Protein AF-A0A397FA82-F1 (afdb_monomer)

Structure (mmCIF, N/CA/C/O backbone):
data_AF-A0A397FA82-F1
#
_entry.id   AF-A0A397FA82-F1
#
loop_
_atom_site.group_PDB
_atom_site.id
_atom_site.type_symbol
_atom_site.label_atom_id
_atom_site.label_alt_id
_atom_site.label_comp_id
_atom_site.label_asym_id
_atom_site.label_entity_id
_atom_site.label_seq_id
_atom_site.pdbx_PDB_ins_code
_atom_site.Cartn_x
_atom_site.Cartn_y
_atom_site.Cartn_z
_atom_site.occupancy
_atom_site.B_iso_or_equiv
_atom_site.auth_seq_id
_atom_site.auth_comp_id
_atom_site.auth_asym_id
_atom_site.auth_atom_id
_atom_site.pdbx_PDB_model_num
ATOM 1 N N . ALA A 1 1 ? 16.950 -3.778 -25.639 1.00 61.19 1 ALA A N 1
ATOM 2 C CA . ALA A 1 1 ? 17.427 -3.859 -24.238 1.00 61.19 1 ALA A CA 1
ATOM 3 C C . ALA A 1 1 ? 16.518 -3.113 -23.250 1.00 61.19 1 ALA A C 1
ATOM 5 O O . ALA A 1 1 ? 16.116 -3.709 -22.261 1.00 61.19 1 ALA A O 1
ATOM 6 N N . TYR A 1 2 ? 16.130 -1.860 -23.527 1.00 78.38 2 TYR A N 1
ATOM 7 C CA . TYR A 1 2 ? 15.282 -1.030 -22.649 1.00 78.38 2 TYR A CA 1
ATOM 8 C C . TYR A 1 2 ? 13.967 -1.656 -22.121 1.00 78.38 2 TYR A C 1
ATOM 10 O O . TYR A 1 2 ? 13.703 -1.514 -20.928 1.00 78.38 2 TYR A O 1
ATOM 18 N N . PRO A 1 3 ? 13.151 -2.380 -22.922 1.00 87.75 3 PRO A N 1
ATOM 19 C CA . PRO A 1 3 ? 11.869 -2.895 -22.427 1.00 87.75 3 PRO A 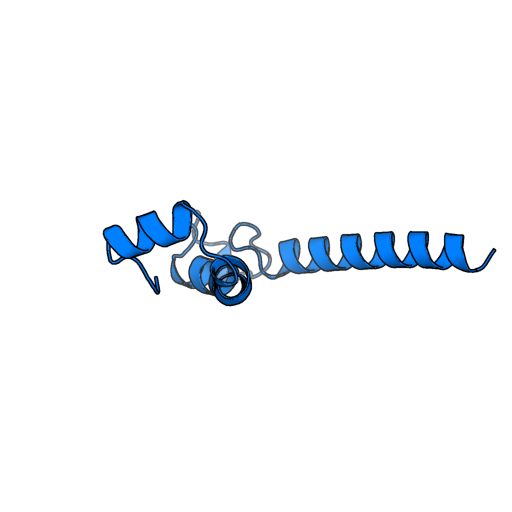CA 1
ATOM 20 C C . PRO A 1 3 ? 12.027 -4.009 -21.382 1.00 87.75 3 PRO A C 1
ATOM 22 O O . PRO A 1 3 ? 11.228 -4.100 -20.458 1.00 87.75 3 PRO A O 1
ATOM 25 N N . ILE A 1 4 ? 13.084 -4.821 -21.474 1.00 89.00 4 ILE A N 1
ATOM 26 C CA . ILE A 1 4 ? 13.341 -5.916 -20.523 1.00 89.00 4 ILE A CA 1
ATOM 27 C C . ILE A 1 4 ? 13.731 -5.346 -19.157 1.00 89.00 4 ILE A C 1
ATOM 29 O O . ILE A 1 4 ? 13.209 -5.773 -18.131 1.00 89.00 4 ILE A O 1
ATOM 33 N N . ILE A 1 5 ? 14.601 -4.334 -19.146 1.00 91.69 5 ILE A N 1
ATOM 34 C CA . ILE A 1 5 ? 15.032 -3.667 -17.912 1.00 91.69 5 ILE A CA 1
ATOM 35 C C . ILE A 1 5 ? 13.843 -2.968 -17.243 1.00 91.69 5 ILE A C 1
ATOM 37 O O . ILE A 1 5 ? 13.697 -3.049 -16.026 1.00 91.69 5 ILE A O 1
ATOM 41 N N . ALA A 1 6 ? 12.957 -2.348 -18.027 1.00 90.69 6 ALA A N 1
ATOM 42 C CA . ALA A 1 6 ? 11.746 -1.722 -17.505 1.00 90.69 6 ALA A CA 1
ATOM 43 C C . ALA A 1 6 ? 10.798 -2.737 -16.842 1.00 90.69 6 ALA A C 1
ATOM 45 O O . ALA A 1 6 ? 10.291 -2.470 -15.755 1.00 90.69 6 ALA A O 1
ATOM 46 N N . VAL A 1 7 ? 10.594 -3.914 -17.445 1.00 91.81 7 VAL A N 1
ATOM 47 C CA . VAL A 1 7 ? 9.744 -4.968 -16.861 1.00 91.81 7 VAL A CA 1
ATOM 48 C C . VAL A 1 7 ? 10.358 -5.530 -15.581 1.00 91.81 7 VAL A C 1
ATOM 50 O O . VAL A 1 7 ? 9.656 -5.675 -14.583 1.00 91.81 7 VAL A O 1
ATOM 53 N N . ILE A 1 8 ? 11.667 -5.795 -15.574 1.00 92.81 8 ILE A N 1
ATOM 54 C CA . ILE A 1 8 ? 12.371 -6.287 -14.382 1.00 92.81 8 ILE A CA 1
ATOM 55 C C . ILE A 1 8 ? 12.312 -5.244 -13.258 1.00 92.81 8 ILE A C 1
ATOM 57 O O . ILE A 1 8 ? 11.947 -5.572 -12.131 1.00 92.81 8 ILE A O 1
ATOM 61 N N . GLY A 1 9 ? 12.609 -3.978 -13.565 1.00 94.75 9 GLY A N 1
ATOM 62 C CA . GLY A 1 9 ? 12.532 -2.880 -12.602 1.00 94.75 9 GLY A CA 1
ATOM 63 C C . GLY A 1 9 ? 11.116 -2.674 -12.064 1.00 94.75 9 GLY A C 1
ATOM 64 O O . GLY A 1 9 ? 10.932 -2.523 -10.858 1.00 94.75 9 GLY A O 1
ATOM 65 N N . GLY A 1 10 ? 10.106 -2.750 -12.934 1.00 92.81 10 GLY A N 1
ATOM 66 C CA . GLY A 1 10 ? 8.698 -2.687 -12.549 1.00 92.81 10 GLY A CA 1
ATOM 67 C C . GLY A 1 10 ? 8.294 -3.835 -11.622 1.00 92.81 10 GLY A C 1
ATOM 68 O O . GLY A 1 10 ? 7.690 -3.596 -10.578 1.00 92.81 10 GLY A O 1
ATOM 69 N N . ALA A 1 11 ? 8.678 -5.073 -11.947 1.00 92.12 11 ALA A N 1
ATOM 70 C CA . ALA A 1 11 ? 8.385 -6.245 -11.124 1.00 92.12 11 ALA A CA 1
ATOM 71 C C . ALA A 1 11 ? 9.047 -6.161 -9.739 1.00 92.12 11 ALA A C 1
ATOM 73 O O . ALA A 1 11 ? 8.391 -6.399 -8.720 1.00 92.12 11 ALA A O 1
ATOM 74 N N . LEU A 1 12 ? 10.324 -5.769 -9.683 1.00 95.25 12 LEU A N 1
ATOM 75 C CA . LEU A 1 12 ? 11.051 -5.576 -8.427 1.00 95.25 12 LEU A CA 1
ATOM 76 C C . LEU A 1 12 ? 10.440 -4.450 -7.589 1.00 95.25 12 LEU A C 1
ATOM 78 O O . LEU A 1 12 ? 10.241 -4.625 -6.385 1.00 95.25 12 LEU A O 1
ATOM 82 N N . GLY A 1 13 ? 10.095 -3.323 -8.215 1.00 93.81 13 GLY A N 1
ATOM 83 C CA . GLY A 1 13 ? 9.468 -2.186 -7.546 1.00 93.81 13 GLY A CA 1
ATOM 84 C C . GLY A 1 13 ? 8.116 -2.547 -6.933 1.00 93.81 13 GLY A C 1
ATOM 85 O O . GLY A 1 13 ? 7.893 -2.301 -5.748 1.00 93.81 13 GLY A O 1
ATOM 86 N N . LEU A 1 14 ? 7.243 -3.201 -7.705 1.00 90.62 14 LEU A N 1
ATOM 87 C CA . LEU A 1 14 ? 5.922 -3.633 -7.238 1.00 90.62 14 LEU A CA 1
ATOM 88 C C . LEU A 1 14 ? 6.027 -4.641 -6.093 1.00 90.62 14 LEU A C 1
ATOM 90 O O . LEU A 1 14 ? 5.351 -4.489 -5.074 1.00 90.62 14 LEU A O 1
ATOM 94 N N . THR A 1 15 ? 6.906 -5.635 -6.234 1.00 92.25 15 THR A N 1
ATOM 95 C CA . THR A 1 15 ? 7.111 -6.659 -5.204 1.00 92.25 15 THR A CA 1
ATOM 96 C C . THR A 1 15 ? 7.622 -6.018 -3.918 1.00 92.25 15 THR A C 1
ATOM 98 O O . THR A 1 15 ? 7.021 -6.194 -2.861 1.00 92.25 15 THR A O 1
ATOM 101 N N . THR A 1 16 ? 8.663 -5.190 -4.008 1.00 91.81 16 THR A N 1
ATOM 102 C CA . THR A 1 16 ? 9.268 -4.526 -2.846 1.00 91.81 16 THR A CA 1
ATOM 103 C C . THR A 1 16 ? 8.272 -3.607 -2.145 1.00 91.81 16 THR A C 1
ATOM 105 O O . THR A 1 16 ? 8.123 -3.674 -0.927 1.00 91.81 16 THR A O 1
ATOM 108 N N . PHE A 1 17 ? 7.529 -2.798 -2.903 1.00 88.75 17 PHE A N 1
ATOM 109 C CA . PHE A 1 17 ? 6.503 -1.920 -2.347 1.00 88.75 17 PHE A CA 1
ATOM 110 C C . PHE A 1 17 ? 5.402 -2.709 -1.629 1.00 88.75 17 PHE A C 1
ATOM 112 O O . PHE A 1 17 ? 5.015 -2.363 -0.511 1.00 88.75 17 PHE A O 1
ATOM 119 N N . SER A 1 18 ? 4.926 -3.800 -2.239 1.00 86.31 18 SER A N 1
ATOM 120 C CA . SER A 1 18 ? 3.905 -4.656 -1.631 1.00 86.31 18 SER A CA 1
ATOM 121 C C . SER A 1 18 ? 4.388 -5.294 -0.325 1.00 86.31 18 SER A C 1
ATOM 123 O O . SER A 1 18 ? 3.657 -5.274 0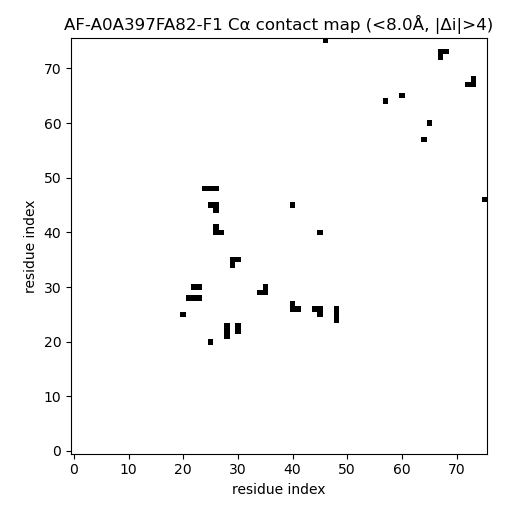.667 1.00 86.31 18 SER A O 1
ATOM 125 N N . SER A 1 19 ? 5.639 -5.763 -0.292 1.00 87.88 19 SER A N 1
ATOM 126 C CA . SER A 1 19 ? 6.256 -6.378 0.882 1.00 87.88 19 SER A CA 1
ATOM 127 C C . SER A 1 19 ? 6.475 -5.369 2.002 1.00 87.88 19 SER A C 1
ATOM 129 O O . SER A 1 19 ? 6.131 -5.652 3.146 1.00 87.88 19 SER A O 1
ATOM 131 N N . ILE A 1 20 ? 6.982 -4.170 1.692 1.00 87.00 20 ILE A N 1
ATOM 132 C CA . ILE A 1 2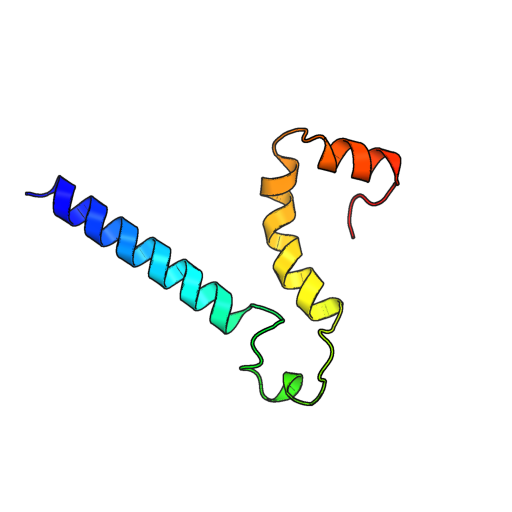0 ? 7.179 -3.105 2.686 1.00 87.00 20 ILE A CA 1
ATOM 133 C C . ILE A 1 20 ? 5.841 -2.690 3.288 1.00 87.00 20 ILE A C 1
ATOM 135 O O . ILE A 1 20 ? 5.732 -2.606 4.507 1.00 87.00 20 ILE A O 1
ATOM 139 N N . ARG A 1 21 ? 4.814 -2.468 2.459 1.00 83.50 21 ARG A N 1
ATOM 140 C CA . ARG A 1 21 ? 3.471 -2.126 2.940 1.00 83.50 21 ARG A CA 1
ATOM 141 C C . ARG A 1 21 ? 2.913 -3.228 3.843 1.00 83.50 21 ARG A C 1
ATOM 143 O O . ARG A 1 21 ? 2.327 -2.920 4.877 1.00 83.50 21 ARG A O 1
ATOM 150 N N . TYR A 1 22 ? 3.053 -4.492 3.442 1.00 82.88 22 TYR A N 1
ATOM 151 C CA . TYR A 1 22 ? 2.595 -5.624 4.245 1.00 82.88 22 TYR A CA 1
ATOM 152 C C . TYR A 1 22 ? 3.312 -5.669 5.591 1.00 82.88 22 TYR A C 1
ATOM 154 O O . TYR A 1 22 ? 2.671 -5.738 6.626 1.00 82.88 22 TYR A O 1
ATOM 162 N N . LEU A 1 23 ? 4.634 -5.554 5.594 1.00 82.50 23 LEU A N 1
ATOM 163 C CA . LEU A 1 23 ? 5.411 -5.577 6.822 1.00 82.50 23 LEU A CA 1
ATOM 164 C C . LEU A 1 23 ? 5.069 -4.392 7.733 1.00 82.50 23 LEU A C 1
ATOM 166 O O . LEU A 1 23 ? 4.802 -4.603 8.906 1.00 82.50 23 LEU A O 1
ATOM 170 N N . SER A 1 24 ? 5.034 -3.162 7.223 1.00 79.25 24 SER A N 1
ATOM 171 C CA . SER A 1 24 ? 4.905 -1.966 8.066 1.00 79.25 24 SER A CA 1
ATOM 172 C C . SER A 1 24 ? 3.494 -1.698 8.582 1.00 79.25 24 SER A C 1
ATOM 174 O O . SER A 1 24 ? 3.345 -1.117 9.656 1.00 79.25 24 SER A O 1
ATOM 176 N N . ALA A 1 25 ? 2.471 -2.081 7.818 1.00 73.62 25 ALA A N 1
ATOM 177 C CA . ALA A 1 25 ? 1.092 -1.691 8.088 1.00 73.62 25 ALA A CA 1
ATOM 178 C C . ALA A 1 25 ? 0.116 -2.871 8.187 1.00 73.62 25 ALA A C 1
ATOM 180 O O . ALA A 1 25 ? -1.062 -2.634 8.462 1.00 73.62 25 ALA A O 1
ATOM 181 N N . SER A 1 26 ? 0.557 -4.121 7.980 1.00 74.12 26 SER A N 1
ATOM 182 C CA . SER A 1 26 ? -0.312 -5.266 8.259 1.00 74.12 26 SER A CA 1
ATOM 183 C C . SER A 1 26 ? -0.591 -5.346 9.760 1.00 74.12 26 SER A C 1
ATOM 185 O O . SER A 1 26 ? 0.349 -5.320 10.559 1.00 74.12 26 SER A O 1
ATOM 187 N N . PRO A 1 27 ? -1.861 -5.509 10.159 1.00 71.81 27 PRO A N 1
ATOM 188 C CA . PRO A 1 27 ? -2.220 -5.693 11.559 1.00 71.81 27 PRO A CA 1
ATOM 189 C C . PRO A 1 27 ? -1.684 -7.011 12.139 1.00 71.81 27 PRO A C 1
ATOM 191 O O . PRO A 1 27 ? -1.633 -7.154 13.353 1.00 71.81 27 PRO A O 1
ATOM 194 N N . GLU A 1 28 ? -1.267 -7.954 11.286 1.00 72.31 28 GLU A N 1
ATOM 195 C CA . GLU A 1 28 ? -0.705 -9.251 11.685 1.00 72.31 28 GLU A CA 1
ATOM 196 C C . GLU A 1 28 ? 0.787 -9.174 12.041 1.00 72.31 28 GLU A C 1
ATOM 198 O O . GLU A 1 28 ? 1.320 -10.060 12.707 1.00 72.31 28 GLU A O 1
ATOM 203 N N . VAL A 1 29 ? 1.486 -8.125 11.594 1.00 71.75 29 VAL A N 1
ATOM 204 C CA . VAL A 1 29 ? 2.934 -7.994 11.777 1.00 71.75 29 VAL A CA 1
ATOM 205 C C . VAL A 1 29 ? 3.226 -6.919 12.821 1.00 71.75 29 VAL A C 1
ATOM 207 O O . VAL A 1 29 ? 3.135 -5.718 12.581 1.00 71.75 29 VAL A O 1
ATOM 210 N N . HIS A 1 30 ? 3.600 -7.347 14.026 1.00 72.19 30 HIS A N 1
ATOM 211 C CA . HIS A 1 30 ? 3.773 -6.455 15.176 1.00 72.19 30 HIS A CA 1
ATOM 212 C C . HIS A 1 30 ? 5.172 -5.802 15.231 1.00 72.19 30 HIS A C 1
ATOM 214 O O . HIS A 1 30 ? 5.964 -6.052 16.148 1.00 72.19 30 HIS A O 1
ATOM 220 N N . PHE A 1 31 ? 5.501 -4.924 14.273 1.00 72.38 31 PHE A N 1
ATOM 221 C CA . PHE A 1 31 ? 6.750 -4.144 14.348 1.00 72.38 31 PHE A CA 1
ATOM 222 C C . PHE A 1 31 ? 6.731 -3.122 15.482 1.00 72.38 31 PHE A C 1
ATOM 224 O O . PHE A 1 31 ? 7.723 -2.998 16.207 1.00 72.38 31 PHE A O 1
ATOM 231 N N . ASN A 1 32 ? 5.601 -2.435 15.671 1.00 69.50 32 ASN A N 1
ATOM 232 C CA . ASN A 1 32 ? 5.438 -1.456 16.737 1.00 69.50 32 ASN A CA 1
ATOM 233 C C . ASN A 1 32 ? 5.402 -2.156 18.104 1.00 69.50 32 ASN A C 1
ATOM 235 O O . ASN A 1 32 ? 4.568 -3.028 18.352 1.00 69.50 32 ASN A O 1
ATOM 239 N N . LYS A 1 33 ? 6.296 -1.744 19.011 1.00 69.50 33 LYS A N 1
ATOM 240 C CA . LYS A 1 33 ? 6.409 -2.290 20.370 1.00 69.50 33 LYS A CA 1
ATOM 241 C C . LYS A 1 33 ? 5.099 -2.158 21.162 1.00 69.50 33 LYS A C 1
ATOM 243 O O . LYS A 1 33 ? 4.819 -3.029 21.978 1.00 69.50 33 LYS A O 1
ATOM 248 N N . ALA A 1 34 ? 4.283 -1.142 20.869 1.00 67.88 34 ALA A N 1
ATOM 249 C CA . ALA A 1 34 ? 2.972 -0.939 21.488 1.00 67.88 34 ALA A CA 1
ATOM 250 C C . ALA A 1 34 ? 1.962 -2.059 21.168 1.00 67.88 34 ALA A C 1
ATOM 252 O O . ALA A 1 34 ? 1.123 -2.373 22.004 1.00 67.88 34 ALA A O 1
ATOM 253 N N . ASN A 1 35 ? 2.067 -2.701 19.997 1.00 62.62 35 ASN A N 1
ATOM 254 C CA . ASN A 1 35 ? 1.111 -3.721 19.547 1.00 62.62 35 ASN A CA 1
ATOM 255 C C . ASN A 1 35 ? 1.531 -5.158 19.915 1.00 62.62 35 ASN A C 1
ATOM 257 O O . ASN A 1 35 ? 0.788 -6.103 19.689 1.00 62.62 35 ASN A O 1
ATOM 261 N N . ARG A 1 36 ? 2.724 -5.352 20.499 1.00 69.25 36 ARG A N 1
ATOM 262 C CA . ARG A 1 36 ? 3.253 -6.688 20.847 1.00 69.25 36 ARG A CA 1
ATOM 263 C C . ARG A 1 36 ? 2.607 -7.315 22.083 1.00 69.25 36 ARG A C 1
ATOM 265 O O . ARG A 1 36 ? 2.782 -8.507 22.304 1.00 69.25 36 ARG A O 1
ATOM 272 N N . GLY A 1 37 ? 1.915 -6.518 22.897 1.00 67.56 37 GLY A N 1
ATOM 273 C CA . GLY A 1 37 ? 1.315 -6.968 24.155 1.00 67.56 37 GLY A CA 1
ATOM 274 C C . GLY A 1 37 ? -0.038 -7.661 24.003 1.00 67.56 37 GLY A C 1
ATOM 275 O O . GLY A 1 37 ? -0.485 -8.297 24.952 1.00 67.56 37 GLY A O 1
ATOM 276 N N . ASN A 1 38 ? -0.688 -7.553 22.839 1.00 64.12 38 ASN A N 1
ATOM 277 C CA . ASN A 1 38 ? -1.999 -8.146 22.605 1.00 64.12 38 ASN A CA 1
ATOM 278 C C . ASN A 1 38 ? -1.901 -9.219 21.504 1.00 64.12 38 ASN A C 1
ATOM 280 O O . ASN A 1 38 ? -1.535 -8.888 20.376 1.00 64.12 38 ASN A O 1
ATOM 284 N N . PRO A 1 39 ? -2.191 -10.499 21.802 1.00 66.44 39 PRO A N 1
ATOM 285 C CA . PRO A 1 39 ? -2.174 -11.569 20.802 1.00 66.44 39 PRO A CA 1
ATOM 286 C C . PRO A 1 39 ? -3.346 -11.482 19.814 1.00 66.44 39 PRO A C 1
ATOM 28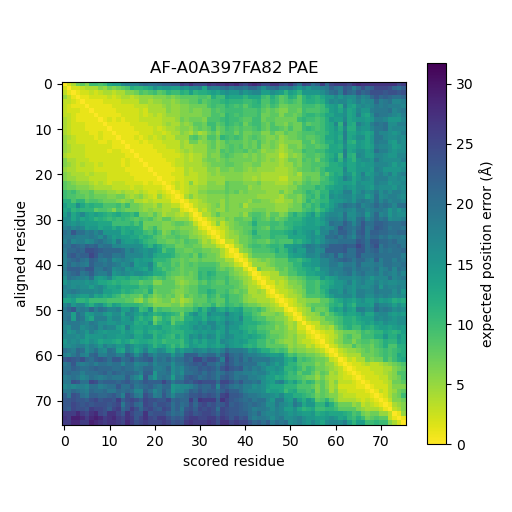8 O O . PRO A 1 39 ? -3.343 -12.183 18.805 1.00 66.44 39 PRO A O 1
ATOM 291 N N . VAL A 1 40 ? -4.348 -10.643 20.097 1.00 67.75 40 VAL A N 1
ATOM 292 C CA . VAL A 1 40 ? -5.519 -10.442 19.243 1.00 67.75 40 VAL A CA 1
ATOM 293 C C . VAL A 1 40 ? -5.365 -9.142 18.459 1.00 67.75 40 VAL A C 1
ATOM 295 O O . VAL A 1 40 ? -5.066 -8.090 19.023 1.00 67.75 40 VAL A O 1
ATOM 298 N N . ILE A 1 41 ? -5.610 -9.217 17.151 1.00 66.06 41 ILE A N 1
ATOM 299 C CA . ILE A 1 41 ? -5.634 -8.060 16.257 1.00 66.06 41 ILE A CA 1
ATOM 300 C C . ILE A 1 41 ? -6.739 -7.102 16.717 1.00 66.06 41 ILE A C 1
ATOM 302 O O . ILE A 1 41 ? -7.912 -7.478 16.750 1.00 66.06 41 ILE A O 1
ATOM 306 N N . SER A 1 42 ? -6.386 -5.861 17.056 1.00 65.81 42 SER A N 1
ATOM 307 C CA . SER A 1 42 ? -7.388 -4.850 17.395 1.00 65.81 42 SER A CA 1
ATOM 308 C C . SER A 1 42 ? -8.199 -4.468 16.152 1.00 65.81 42 SER A C 1
ATOM 310 O O . SER A 1 42 ? -7.638 -4.228 15.077 1.00 65.81 42 SER A O 1
ATOM 312 N N . GLU A 1 43 ? -9.529 -4.390 16.287 1.00 65.81 43 GLU A N 1
ATOM 313 C CA . GLU A 1 43 ? -10.418 -3.976 15.188 1.00 65.81 43 GLU A CA 1
ATOM 314 C C . GLU A 1 43 ? -10.009 -2.623 14.597 1.00 65.81 43 GLU A C 1
ATOM 316 O O . GLU A 1 43 ? -10.121 -2.412 13.393 1.00 65.81 43 GLU A O 1
ATOM 321 N N . GLU A 1 44 ? -9.500 -1.712 15.425 1.00 66.50 44 GLU A N 1
ATOM 322 C CA . GLU A 1 44 ? -9.051 -0.386 15.003 1.00 66.50 44 GLU A CA 1
ATOM 323 C C . GLU A 1 44 ? -7.857 -0.458 14.036 1.00 66.50 44 GLU A C 1
ATOM 325 O O . GLU A 1 44 ? -7.856 0.195 12.990 1.00 66.50 44 GLU A O 1
ATOM 330 N N . SER A 1 45 ? -6.881 -1.328 14.321 1.00 65.19 45 SER A N 1
ATOM 331 C CA . SER A 1 45 ? -5.715 -1.530 13.450 1.00 65.19 45 SER A CA 1
ATOM 332 C C . SER A 1 45 ? -6.091 -2.265 12.157 1.00 65.19 45 SER A C 1
ATOM 334 O O . SER A 1 45 ? -5.581 -1.947 11.081 1.00 65.19 45 SER A O 1
ATOM 336 N N . ALA A 1 46 ? -7.038 -3.206 12.229 1.00 65.50 46 ALA A N 1
ATOM 337 C CA . ALA A 1 46 ? -7.563 -3.904 11.056 1.00 65.50 46 ALA A CA 1
ATOM 338 C C . ALA A 1 46 ? -8.407 -2.993 10.142 1.00 65.50 46 ALA A C 1
ATOM 340 O O . ALA A 1 46 ? -8.337 -3.113 8.912 1.00 65.50 46 ALA A O 1
ATOM 341 N N . LYS A 1 47 ? -9.166 -2.050 10.718 1.00 65.69 47 LYS A N 1
ATOM 342 C CA . LYS A 1 47 ? -9.979 -1.075 9.974 1.00 65.69 47 LYS A CA 1
ATOM 343 C C . LYS A 1 47 ? -9.119 -0.173 9.096 1.00 65.69 47 LYS A C 1
ATOM 345 O O . LYS A 1 47 ? -9.421 -0.031 7.916 1.00 65.69 47 LYS A O 1
ATOM 350 N N . GLY A 1 48 ? -8.010 0.367 9.608 1.00 68.25 48 GLY A N 1
ATOM 351 C CA . GLY A 1 48 ? -7.100 1.219 8.823 1.00 68.25 48 GLY A CA 1
ATOM 352 C C . GLY A 1 48 ? -6.426 0.503 7.639 1.00 68.25 48 GLY A C 1
ATOM 353 O O . GLY A 1 48 ? -6.186 1.102 6.583 1.00 68.25 48 GLY A O 1
ATOM 354 N N . TRP A 1 49 ? -6.159 -0.800 7.782 1.00 69.75 49 TRP A N 1
ATOM 355 C CA . TRP A 1 49 ? -5.585 -1.631 6.721 1.00 69.75 49 TRP A CA 1
ATOM 356 C C . TRP A 1 49 ? -6.573 -1.902 5.578 1.00 69.75 49 TRP A C 1
ATOM 358 O O . TRP A 1 49 ? -6.202 -1.817 4.400 1.00 69.75 49 TRP A O 1
ATOM 368 N N . ASN A 1 50 ? -7.830 -2.201 5.921 1.00 67.50 50 ASN A N 1
ATOM 369 C CA . ASN A 1 50 ? -8.887 -2.509 4.957 1.00 67.50 50 ASN A CA 1
ATOM 370 C C . ASN A 1 50 ? -9.581 -1.260 4.388 1.00 67.50 50 ASN A C 1
ATOM 372 O O . ASN A 1 50 ? -10.025 -1.303 3.240 1.00 67.50 50 ASN A O 1
ATOM 376 N N . SER A 1 51 ? -9.601 -0.136 5.111 1.00 62.69 51 SER A N 1
ATOM 377 C CA . SER A 1 51 ? -10.270 1.107 4.689 1.00 62.69 51 SER A CA 1
ATOM 378 C C . SER A 1 51 ? -9.745 1.643 3.356 1.00 62.69 51 SER A C 1
ATOM 380 O O . SER A 1 51 ? -10.519 2.044 2.489 1.00 62.69 51 SER A O 1
ATOM 382 N N . HIS A 1 52 ? -8.435 1.543 3.124 1.00 64.88 52 HIS A N 1
ATOM 383 C CA . HIS A 1 52 ? -7.793 1.973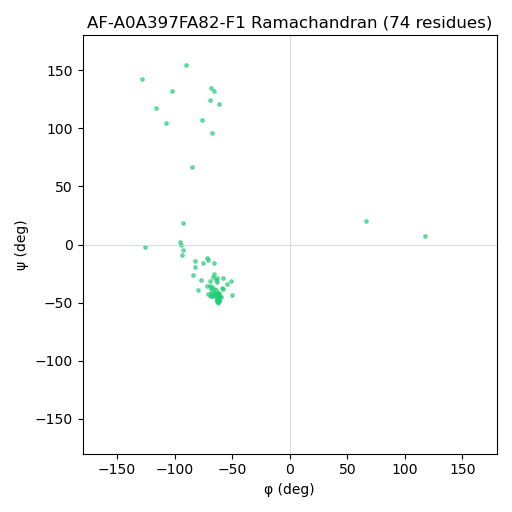 1.879 1.00 64.88 52 HIS A CA 1
ATOM 384 C C . HIS A 1 52 ? -8.110 1.079 0.671 1.00 64.88 52 HIS A C 1
ATOM 386 O O . HIS A 1 52 ? -7.831 1.455 -0.466 1.00 64.88 52 HIS A O 1
ATOM 392 N N . ARG A 1 53 ? -8.686 -0.111 0.887 1.00 67.06 53 ARG A N 1
ATOM 393 C CA . ARG A 1 53 ? -9.099 -1.020 -0.191 1.00 67.06 53 ARG A CA 1
ATOM 394 C C . ARG A 1 53 ? -10.563 -0.833 -0.589 1.00 67.06 53 ARG A C 1
ATOM 396 O O . ARG A 1 53 ? -10.958 -1.390 -1.610 1.00 67.06 53 ARG A O 1
ATOM 403 N N . ASN A 1 54 ? -11.346 -0.048 0.156 1.00 62.56 54 ASN A N 1
ATOM 404 C CA . ASN A 1 54 ? -12.781 0.099 -0.091 1.00 62.56 54 ASN A CA 1
ATOM 405 C C . ASN A 1 54 ? -13.067 0.726 -1.457 1.00 62.56 54 ASN A C 1
ATOM 407 O O . ASN A 1 54 ? -13.799 0.122 -2.229 1.00 62.56 54 ASN A O 1
ATOM 411 N N . GLY A 1 55 ? -12.407 1.832 -1.817 1.00 65.56 55 GLY A N 1
ATOM 412 C CA . GLY A 1 55 ? -12.666 2.524 -3.089 1.00 65.56 55 GLY A CA 1
ATOM 413 C C . GLY A 1 55 ? -12.441 1.658 -4.336 1.00 65.56 55 GLY A C 1
ATOM 414 O O 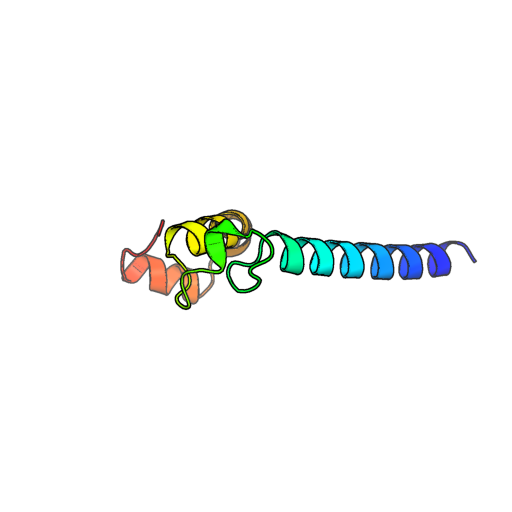. GLY A 1 55 ? -13.220 1.723 -5.281 1.00 65.56 55 GLY A O 1
ATOM 415 N N . ILE A 1 56 ? -11.424 0.789 -4.317 1.00 67.56 56 ILE A N 1
ATOM 416 C CA . ILE A 1 56 ? -11.158 -0.149 -5.421 1.00 67.56 56 ILE A CA 1
ATOM 417 C C . ILE A 1 56 ? -12.101 -1.359 -5.347 1.00 67.56 56 ILE A C 1
ATOM 419 O O . ILE A 1 56 ? -12.601 -1.815 -6.373 1.00 67.56 56 ILE A O 1
ATOM 423 N N . ARG A 1 57 ? -12.394 -1.880 -4.147 1.00 62.62 57 ARG A N 1
ATOM 424 C CA . ARG A 1 57 ? -13.310 -3.026 -3.966 1.00 62.62 57 ARG A CA 1
ATOM 425 C C . ARG A 1 57 ? -14.758 -2.691 -4.331 1.00 62.62 57 ARG A C 1
ATOM 427 O O . ARG A 1 57 ? -15.490 -3.588 -4.748 1.00 62.62 57 ARG A O 1
ATOM 434 N N . THR A 1 58 ? -15.166 -1.430 -4.208 1.00 68.19 58 THR A N 1
ATOM 435 C CA . THR A 1 58 ? -16.506 -0.951 -4.578 1.00 68.19 58 THR A CA 1
ATOM 436 C C . THR A 1 58 ? -16.589 -0.385 -5.991 1.00 68.19 58 THR A C 1
ATOM 438 O O . THR A 1 58 ? -17.668 0.027 -6.399 1.00 68.19 58 THR A O 1
ATOM 441 N N . TRP A 1 59 ? -15.490 -0.360 -6.751 1.00 70.06 59 TRP A N 1
ATOM 442 C CA . TRP A 1 59 ? -15.470 0.248 -8.087 1.00 70.06 59 TRP A CA 1
ATOM 443 C C . TRP A 1 59 ? -16.350 -0.491 -9.110 1.00 70.06 59 TRP A C 1
ATOM 445 O O . TRP A 1 59 ? -16.843 0.110 -10.059 1.00 70.06 59 TRP A O 1
ATOM 455 N N . SER A 1 60 ? -16.595 -1.783 -8.891 1.00 71.31 60 SER A N 1
ATOM 456 C CA . SER A 1 60 ? -17.497 -2.606 -9.697 1.00 71.31 60 SER A CA 1
ATOM 457 C C . SER A 1 60 ? -18.495 -3.334 -8.796 1.00 71.31 60 SER A C 1
ATOM 459 O O . SER A 1 60 ? -18.156 -3.778 -7.691 1.00 71.31 60 SER A O 1
ATOM 461 N N . GLU A 1 61 ? -19.741 -3.464 -9.254 1.00 66.88 61 GLU A N 1
ATOM 462 C CA . GLU A 1 61 ? -20.753 -4.274 -8.581 1.00 66.88 61 GLU A CA 1
ATOM 463 C C . GLU A 1 61 ? -20.385 -5.760 -8.653 1.00 66.88 61 GLU A C 1
ATOM 465 O O . GLU A 1 61 ? -20.670 -6.472 -9.610 1.00 66.88 61 GLU A O 1
ATOM 470 N N . ASN A 1 62 ? -19.745 -6.242 -7.590 1.00 69.81 62 ASN A N 1
ATOM 471 C CA . ASN A 1 62 ? -19.520 -7.661 -7.356 1.00 69.81 62 ASN A CA 1
ATOM 472 C C . ASN A 1 62 ? -20.678 -8.269 -6.554 1.00 69.81 62 ASN A C 1
ATOM 474 O O . ASN A 1 62 ? -21.302 -7.592 -5.733 1.00 69.81 62 ASN A O 1
ATOM 478 N N . LYS A 1 63 ? -20.901 -9.586 -6.688 1.00 69.88 63 LYS A N 1
ATOM 479 C CA . LYS A 1 63 ? -21.866 -10.341 -5.853 1.00 69.88 63 LYS A CA 1
ATOM 480 C C . LYS A 1 63 ? -21.667 -10.096 -4.349 1.00 69.88 63 LYS A C 1
ATOM 482 O O . LYS A 1 63 ? -22.627 -10.076 -3.586 1.00 69.88 63 LYS A O 1
ATOM 487 N N . ILE A 1 64 ? -20.423 -9.856 -3.935 1.00 66.94 64 ILE A N 1
ATOM 488 C CA . ILE A 1 64 ? -20.047 -9.511 -2.558 1.00 66.94 64 ILE A CA 1
ATOM 489 C C . ILE A 1 64 ? -20.599 -8.132 -2.159 1.00 66.94 64 ILE A C 1
ATOM 491 O O . ILE A 1 64 ? -21.148 -8.000 -1.070 1.00 66.94 64 ILE A O 1
ATOM 495 N N . ASN A 1 65 ? -20.533 -7.133 -3.046 1.00 65.75 65 ASN A N 1
ATOM 496 C CA . ASN A 1 65 ? -21.066 -5.790 -2.794 1.00 65.75 65 ASN A CA 1
ATOM 497 C C . ASN A 1 65 ? -22.598 -5.807 -2.717 1.00 65.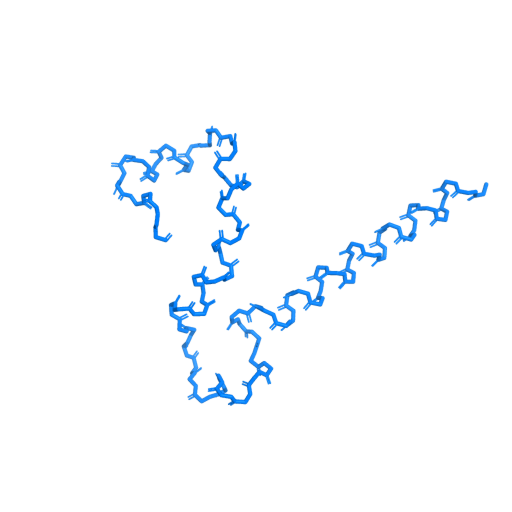75 65 ASN A C 1
ATOM 499 O O . ASN A 1 65 ? -23.172 -5.159 -1.843 1.00 65.75 65 ASN A O 1
ATOM 503 N N . GLN A 1 66 ? -23.262 -6.603 -3.562 1.00 71.06 66 GLN A N 1
ATOM 504 C CA . GLN A 1 66 ? -24.713 -6.798 -3.477 1.00 71.06 66 GLN A CA 1
ATOM 505 C C . GLN A 1 66 ? -25.123 -7.500 -2.176 1.00 71.06 66 GLN A C 1
ATOM 507 O O . GLN A 1 66 ? -26.065 -7.073 -1.514 1.00 71.06 66 GLN A O 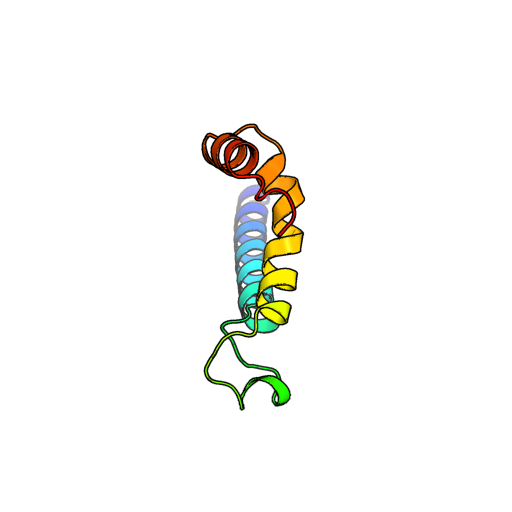1
ATOM 512 N N . HIS A 1 67 ? -24.375 -8.522 -1.756 1.00 66.69 67 HIS A N 1
ATOM 513 C CA . HIS A 1 67 ? -24.606 -9.211 -0.487 1.00 66.69 67 HIS A CA 1
ATOM 514 C C . HIS A 1 67 ? -24.356 -8.303 0.734 1.00 66.69 67 HIS A C 1
ATOM 516 O O . HIS A 1 67 ? -25.119 -8.347 1.697 1.00 66.69 67 HIS A O 1
ATOM 522 N N . GLN A 1 68 ? -23.336 -7.438 0.698 1.00 68.44 68 GLN A N 1
ATOM 523 C CA . GLN A 1 68 ? -23.099 -6.439 1.748 1.00 68.44 68 GLN A CA 1
ATOM 524 C C . GLN A 1 68 ? -24.190 -5.361 1.787 1.00 68.44 68 GLN A C 1
ATOM 526 O O . GLN A 1 68 ? -24.600 -4.962 2.876 1.00 68.44 68 GLN A O 1
ATOM 531 N N . LYS A 1 69 ? -24.712 -4.943 0.623 1.00 68.25 69 LYS A N 1
ATOM 532 C CA . LYS A 1 69 ? -25.861 -4.027 0.515 1.00 68.25 69 LYS A CA 1
ATOM 533 C C . LYS A 1 69 ? -27.128 -4.642 1.105 1.00 68.25 69 LYS A C 1
ATOM 535 O O . LYS A 1 69 ? -27.788 -4.010 1.919 1.00 68.25 69 LYS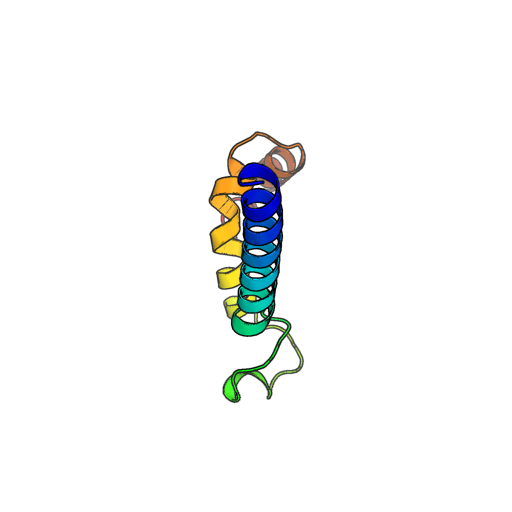 A O 1
ATOM 540 N N . ALA A 1 70 ? -27.420 -5.894 0.754 1.00 74.25 70 ALA A N 1
ATOM 541 C CA . ALA A 1 70 ? -28.580 -6.633 1.253 1.00 74.25 70 ALA A CA 1
ATOM 542 C C . ALA A 1 70 ? -28.543 -6.859 2.775 1.00 74.25 70 ALA A C 1
ATOM 544 O O . ALA A 1 70 ? -29.589 -6.951 3.407 1.00 74.25 70 ALA A O 1
ATOM 545 N N . LYS A 1 71 ? -27.344 -6.933 3.366 1.00 72.56 71 LYS A N 1
ATOM 546 C CA . LYS A 1 71 ? -27.143 -7.098 4.814 1.00 72.56 71 LYS A CA 1
ATOM 547 C C . LYS A 1 71 ? -26.917 -5.788 5.578 1.00 72.56 71 LYS A C 1
ATOM 549 O O . LYS A 1 71 ? -26.684 -5.845 6.778 1.00 72.56 71 LYS A O 1
ATOM 554 N N . GLY A 1 72 ? -26.961 -4.628 4.915 1.00 63.19 72 GLY A N 1
ATOM 555 C CA . GLY A 1 72 ? -26.763 -3.325 5.565 1.00 63.19 72 GLY A CA 1
ATOM 556 C C . GLY A 1 72 ? -25.353 -3.094 6.128 1.00 63.19 72 GLY A C 1
ATOM 557 O O . GLY A 1 72 ? -25.170 -2.236 6.981 1.00 63.19 72 GLY A O 1
ATOM 558 N N . LEU A 1 73 ? -24.350 -3.841 5.660 1.00 63.75 73 LEU A N 1
ATOM 559 C CA . LEU A 1 73 ? -22.966 -3.809 6.165 1.00 63.75 73 LEU A CA 1
ATOM 560 C C . LEU A 1 73 ? -22.071 -2.824 5.392 1.00 63.75 73 LEU A C 1
ATOM 562 O O . LEU A 1 73 ? -20.847 -2.949 5.396 1.00 63.75 73 LEU A O 1
ATOM 566 N N . GLN A 1 74 ? -22.662 -1.877 4.664 1.00 52.53 74 GLN A N 1
ATOM 567 C CA . GLN A 1 74 ? -21.899 -0.919 3.868 1.00 52.53 74 GLN A CA 1
ATOM 568 C C . GLN A 1 74 ? -21.291 0.156 4.778 1.00 52.53 74 GLN A C 1
ATOM 570 O O . GLN A 1 74 ? -22.007 1.026 5.259 1.00 52.53 74 GLN A O 1
ATOM 575 N N . GLY A 1 75 ? -19.971 0.102 4.989 1.00 53.09 75 GLY A N 1
ATOM 576 C CA . GLY A 1 75 ? -19.212 1.156 5.678 1.00 53.09 75 GLY A CA 1
ATOM 577 C C . GLY A 1 75 ? -18.521 0.766 6.991 1.00 53.09 75 GLY A C 1
ATOM 578 O O . GLY A 1 75 ? -17.983 1.658 7.642 1.00 53.09 75 GLY A O 1
ATOM 579 N N . LEU A 1 76 ? -18.510 -0.521 7.367 1.00 44.22 76 LEU A N 1
ATOM 580 C CA . LEU A 1 76 ? -17.700 -1.062 8.474 1.00 44.22 76 LEU A CA 1
ATOM 581 C C . LEU A 1 76 ? -16.328 -1.565 8.006 1.00 44.22 76 LEU A C 1
ATOM 583 O O . LEU A 1 76 ? -16.269 -2.204 6.929 1.00 44.22 76 LEU A O 1
#

Nearest PDB structures (foldseek):
  7enc-assembly1_Di  TM=3.136E-01  e=8.438E+00  Homo sapiens

Radius of gyration: 17.55 Å; Cα contacts (8 Å, |Δi|>4): 25; chains: 1; bounding box: 46×14×48 Å

Foldseek 3Di:
DVVVVVVVVVVVVVVVVVVCCCQPQPLCHPPDPVSPVDPDRDPVSVCVVCVVCVCVVPVDDDPVNVVCVVVVVPPD

InterPro domains:
  IPR010530 NADH-ubiquinone reductase complex 1 MLRQ subunit [PF06522] (2-39)

Secondary structure (DSSP, 8-state):
-HHHHHHHHHHHHHHHHHHHHHHHH-TTS--SGGGTT-SSPPHHHHHHHHHTTHHHHTSS--HHHHHHHHTT-TT-

Solvent-accessible surface area (backbone atoms only — not comparable to full-atom values): 4680 Å² total; per-residue (Å²): 116,69,71,61,54,50,51,52,52,48,52,51,50,54,52,52,52,52,50,51,49,45,51,77,52,32,61,89,42,65,76,54,76,85,54,64,81,49,97,63,76,52,69,71,52,46,44,66,57,51,56,79,47,43,71,70,66,63,69,51,95,40,74,66,55,54,52,31,56,76,66,70,58,77,88,122

Sequence (76 aa):
AYPIIAVIGGALGLTTFSSIRYLSASPEVHFNKANRGNPVISEESAKGWNSHRNGIRTWSENKINQHQKAKGLQGL

Mean predicted aligned error: 11.66 Å

pLDDT: mean 73.47, std 11.35, range [44.22, 95.25]

Organism: Aphanomyces astaci (NCBI:txid112090)